Protein AF-0000000084990446 (afdb_homodimer)

Structure (mmCIF, N/CA/C/O backbone):
data_AF-0000000084990446-model_v1
#
loop_
_entity.id
_entity.type
_entity.pdbx_description
1 polymer 'Phosphoribosylformylglycinamidine (FGAM) synthase'
#
loop_
_atom_site.group_PDB
_atom_site.id
_atom_site.type_symbol
_atom_site.label_atom_id
_atom_site.label_alt_id
_atom_site.label_comp_id
_atom_site.label_asym_id
_atom_site.label_entity_id
_atom_sit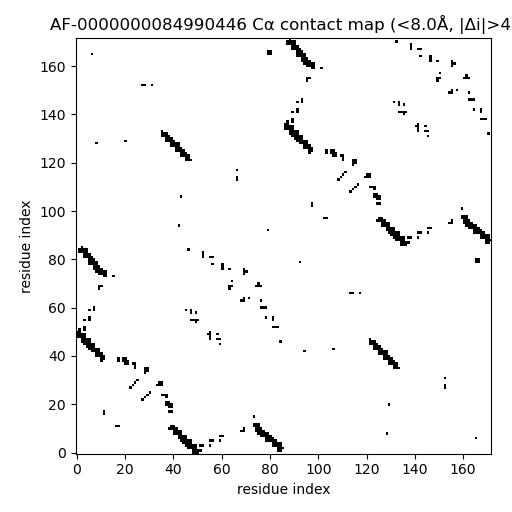e.label_seq_id
_atom_site.pdbx_PDB_ins_code
_atom_site.Cartn_x
_atom_site.Cartn_y
_atom_site.Cartn_z
_atom_site.occupancy
_atom_site.B_iso_or_equiv
_atom_site.auth_seq_id
_atom_site.auth_comp_id
_atom_site.auth_asym_id
_atom_site.auth_atom_id
_atom_site.pdbx_PDB_model_num
ATOM 1 N N . MET A 1 1 ? -12.445 -16.938 -16.516 1 88.5 1 MET A N 1
ATOM 2 C CA . MET A 1 1 ? -12.742 -16.609 -15.125 1 88.5 1 MET A CA 1
ATOM 3 C C . MET A 1 1 ? -12.609 -15.117 -14.875 1 88.5 1 MET A C 1
ATOM 5 O O . MET A 1 1 ? -11.805 -14.445 -15.523 1 88.5 1 MET A O 1
ATOM 9 N N . PRO A 1 2 ? -13.484 -14.68 -13.945 1 96.56 2 PRO A N 1
ATOM 10 C CA . PRO A 1 2 ? -13.391 -13.242 -13.656 1 96.56 2 PRO A CA 1
ATOM 11 C C . PRO A 1 2 ? -12.016 -12.844 -13.125 1 96.56 2 PRO A C 1
ATOM 13 O O . PRO A 1 2 ? -11.305 -13.672 -12.555 1 96.56 2 PRO A O 1
ATOM 16 N N . LYS A 1 3 ? -11.641 -11.617 -13.445 1 98.5 3 LYS A N 1
ATOM 17 C CA . LYS A 1 3 ? -10.391 -11.078 -12.922 1 98.5 3 LYS A CA 1
ATOM 18 C C . LYS A 1 3 ? -10.648 -10.047 -11.828 1 98.5 3 LYS A C 1
ATOM 20 O O . LYS A 1 3 ? -11.625 -9.297 -11.883 1 98.5 3 LYS A O 1
ATOM 25 N N . PHE A 1 4 ? -9.719 -10.078 -10.859 1 98.75 4 PHE A N 1
ATOM 26 C CA . PHE A 1 4 ? -9.812 -9.148 -9.734 1 98.75 4 PHE A CA 1
ATOM 27 C C . PHE A 1 4 ? -8.477 -8.461 -9.492 1 98.75 4 PHE A C 1
ATOM 29 O O . PHE A 1 4 ? -7.418 -9.078 -9.625 1 98.75 4 PHE A O 1
ATOM 36 N N . ALA A 1 5 ? -8.562 -7.168 -9.219 1 98.81 5 ALA A N 1
ATOM 37 C CA . ALA A 1 5 ? -7.41 -6.469 -8.664 1 98.81 5 ALA A CA 1
ATOM 38 C C . ALA A 1 5 ? -7.375 -6.59 -7.145 1 98.81 5 ALA A C 1
ATOM 40 O O . ALA A 1 5 ? -8.367 -6.305 -6.469 1 98.81 5 ALA A O 1
ATOM 41 N N . VAL A 1 6 ? -6.285 -7.039 -6.66 1 98.88 6 VAL A N 1
ATOM 42 C CA . VAL A 1 6 ? -6.082 -7.184 -5.223 1 98.88 6 VAL A CA 1
ATOM 43 C C . VAL A 1 6 ? -4.898 -6.332 -4.777 1 98.88 6 VAL A C 1
ATOM 45 O O . VAL A 1 6 ? -3.775 -6.523 -5.25 1 98.88 6 VAL A O 1
ATOM 48 N N . TYR A 1 7 ? -5.141 -5.395 -3.895 1 98.88 7 TYR A N 1
ATOM 49 C CA . TYR A 1 7 ? -4.086 -4.586 -3.299 1 98.88 7 TYR A CA 1
ATOM 50 C C . TYR A 1 7 ? -3.611 -5.188 -1.982 1 98.88 7 TYR A C 1
ATOM 52 O O . TYR A 1 7 ? -4.406 -5.367 -1.055 1 98.88 7 TYR A O 1
ATOM 60 N N . ILE A 1 8 ? -2.326 -5.457 -1.956 1 98.88 8 ILE A N 1
ATOM 61 C CA . ILE A 1 8 ? -1.777 -5.996 -0.715 1 98.88 8 ILE A CA 1
ATOM 62 C C . ILE A 1 8 ? -0.71 -5.051 -0.17 1 98.88 8 ILE A C 1
ATOM 64 O O . ILE A 1 8 ? 0.013 -4.41 -0.938 1 98.88 8 ILE A O 1
ATOM 68 N N . ASN A 1 9 ? -0.665 -4.852 1.084 1 98.81 9 ASN A N 1
ATOM 69 C CA . ASN A 1 9 ? 0.376 -4.148 1.825 1 98.81 9 ASN A CA 1
ATOM 70 C C . ASN A 1 9 ? 1.33 -5.121 2.514 1 98.81 9 ASN A C 1
ATOM 72 O O . ASN A 1 9 ? 0.894 -6.008 3.25 1 98.81 9 ASN A O 1
ATOM 76 N N . ILE A 1 10 ? 2.527 -5.008 2.131 1 98.69 10 ILE A N 1
ATOM 77 C CA . ILE A 1 10 ? 3.59 -5.75 2.801 1 98.69 10 ILE A CA 1
ATOM 78 C C . ILE A 1 10 ? 4.398 -4.809 3.688 1 98.69 10 ILE A C 1
ATOM 80 O O . ILE A 1 10 ? 5.223 -4.035 3.191 1 98.69 10 ILE A O 1
ATOM 84 N N . GLY A 1 11 ? 4.133 -4.871 4.969 1 98.31 11 GLY A N 1
ATOM 85 C CA . GLY A 1 11 ? 4.793 -4.023 5.949 1 98.31 11 GLY A CA 1
ATOM 86 C C . GLY A 1 11 ? 5.254 -4.785 7.18 1 98.31 11 GLY A C 1
ATOM 87 O O . GLY A 1 11 ? 4.91 -5.957 7.352 1 98.31 11 GLY A O 1
ATOM 88 N N . TYR A 1 12 ? 6.02 -4.125 8.016 1 98.44 12 TYR A N 1
ATOM 89 C CA . TYR A 1 12 ? 6.453 -4.75 9.258 1 98.44 12 TYR A CA 1
ATOM 90 C C . TYR A 1 12 ? 5.266 -5.031 10.172 1 98.44 12 TYR A C 1
ATOM 92 O O . TYR A 1 12 ? 4.312 -4.25 10.219 1 98.44 12 TYR A O 1
ATOM 100 N N . LYS A 1 13 ? 5.434 -6.102 10.867 1 98 13 LYS A N 1
ATOM 101 C CA . LYS A 1 13 ? 4.434 -6.43 11.875 1 98 13 LYS A CA 1
ATOM 102 C C . LYS A 1 13 ? 4.312 -5.316 12.914 1 98 13 LYS A C 1
ATOM 104 O O . LYS A 1 13 ? 5.266 -4.574 13.148 1 98 13 LYS A O 1
ATOM 109 N N . GLU A 1 14 ? 3.127 -5.254 13.531 1 95.81 14 GLU A N 1
ATOM 110 C CA . GLU A 1 14 ? 2.789 -4.148 14.43 1 95.81 14 GLU A CA 1
ATOM 111 C C . GLU A 1 14 ? 3.801 -4.023 15.562 1 95.81 14 GLU A C 1
ATOM 113 O O . GLU A 1 14 ? 4.051 -2.924 16.062 1 95.81 14 GLU A O 1
ATOM 118 N N . HIS A 1 15 ? 4.367 -5.129 15.922 1 96.94 15 HIS A N 1
ATOM 119 C CA . HIS A 1 15 ? 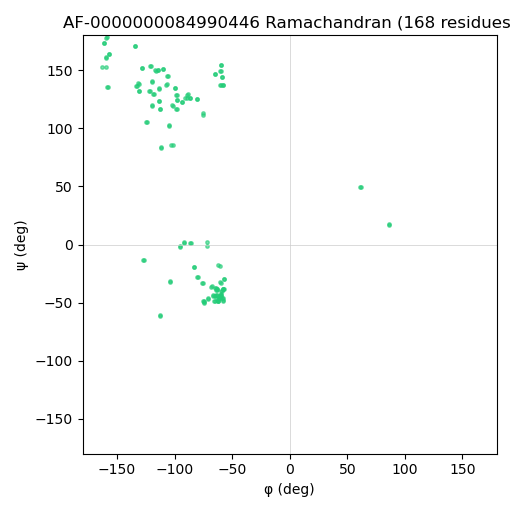5.266 -5.109 17.062 1 96.94 15 HIS A CA 1
ATOM 120 C C . HIS A 1 15 ? 6.719 -4.961 16.625 1 96.94 15 HIS A C 1
ATOM 122 O O . HIS A 1 15 ? 7.625 -4.953 17.469 1 96.94 15 HIS A O 1
ATOM 128 N N . ILE A 1 16 ? 6.984 -4.898 15.414 1 98.19 16 ILE A N 1
ATOM 129 C CA . ILE A 1 16 ? 8.312 -4.691 14.852 1 98.19 16 ILE A CA 1
ATOM 130 C C . ILE A 1 16 ? 8.484 -3.227 14.453 1 98.19 16 ILE A C 1
ATOM 132 O O . ILE A 1 16 ? 7.586 -2.623 13.875 1 98.19 16 ILE A O 1
ATOM 136 N N . ARG A 1 17 ? 9.641 -2.682 14.828 1 97.94 17 ARG A N 1
ATOM 137 C CA . ARG A 1 17 ? 9.945 -1.289 14.516 1 97.94 17 ARG A CA 1
ATOM 138 C C . ARG A 1 17 ? 9.945 -1.058 13.008 1 97.94 17 ARG A C 1
ATOM 140 O O . ARG A 1 17 ? 10.453 -1.881 12.242 1 97.94 17 ARG A O 1
ATOM 147 N N . ASP A 1 18 ? 9.352 0.059 12.516 1 98.38 18 ASP A N 1
ATOM 148 C CA . ASP A 1 18 ? 9.289 0.495 11.125 1 98.38 18 ASP A CA 1
ATOM 149 C C . ASP A 1 18 ? 10.117 1.761 10.906 1 98.38 18 ASP A C 1
ATOM 151 O O . ASP A 1 18 ? 9.57 2.865 10.867 1 98.38 18 ASP A O 1
ATOM 155 N N . PRO A 1 19 ? 11.406 1.544 10.711 1 98.38 19 PRO A N 1
ATOM 156 C CA . PRO A 1 19 ? 12.297 2.699 10.594 1 98.38 19 PRO A CA 1
ATOM 157 C C . PRO A 1 19 ? 11.891 3.641 9.461 1 98.38 19 PRO A C 1
ATOM 159 O O . PRO A 1 19 ? 11.945 4.863 9.625 1 98.38 19 PRO A O 1
ATOM 162 N N . GLU A 1 20 ? 11.453 3.121 8.367 1 98.06 20 GLU A N 1
ATOM 163 C CA . GLU A 1 20 ? 11.047 3.961 7.25 1 98.06 20 GLU A CA 1
ATOM 164 C C . GLU A 1 20 ? 9.828 4.805 7.605 1 98.06 20 GLU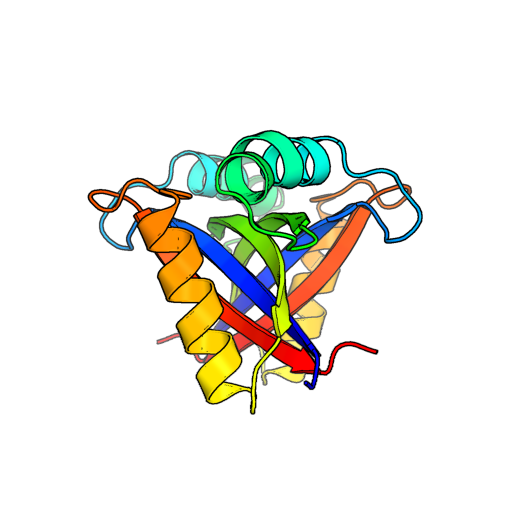 A C 1
ATOM 166 O O . GLU A 1 20 ? 9.812 6.016 7.375 1 98.06 20 GLU A O 1
ATO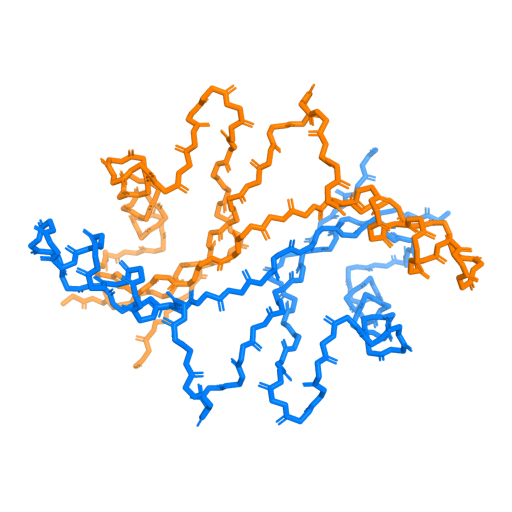M 171 N N . GLY A 1 21 ? 8.805 4.176 8.172 1 98.56 21 GLY A N 1
ATOM 172 C CA . GLY A 1 21 ? 7.625 4.902 8.617 1 98.56 21 GLY A CA 1
ATOM 173 C C . GLY A 1 21 ? 7.941 5.988 9.625 1 98.56 21 GLY A C 1
ATOM 174 O O . GLY A 1 21 ? 7.402 7.098 9.539 1 98.56 21 GLY A O 1
ATOM 175 N N . GLU A 1 22 ? 8.875 5.664 10.5 1 98.38 22 GLU A N 1
ATOM 176 C CA . GLU A 1 22 ? 9.289 6.625 11.516 1 98.38 22 GLU A CA 1
ATOM 177 C C . GLU A 1 22 ? 10 7.82 10.883 1 98.38 22 GLU A C 1
ATOM 179 O O . GLU A 1 22 ? 9.797 8.961 11.305 1 98.38 22 GLU A O 1
ATOM 184 N N . THR A 1 23 ? 10.828 7.531 9.992 1 98.69 23 THR A N 1
ATOM 185 C CA . THR A 1 23 ? 11.547 8.602 9.305 1 98.69 23 THR A CA 1
ATOM 186 C C . THR A 1 23 ? 10.57 9.516 8.562 1 98.69 23 THR A C 1
ATOM 188 O O . THR A 1 23 ? 10.68 10.742 8.648 1 98.69 23 THR A O 1
ATOM 191 N N . ILE A 1 24 ? 9.594 8.914 7.84 1 98.56 24 ILE A N 1
ATOM 192 C CA . ILE A 1 24 ? 8.594 9.703 7.129 1 98.56 24 ILE A CA 1
ATOM 193 C C . ILE A 1 24 ? 7.801 10.555 8.125 1 98.56 24 ILE A C 1
ATOM 195 O O . ILE A 1 24 ? 7.574 11.742 7.887 1 98.56 24 ILE A O 1
ATOM 199 N N . GLN A 1 25 ? 7.414 9.977 9.211 1 98.62 25 GLN A N 1
ATOM 200 C CA . GLN A 1 25 ? 6.68 10.695 10.25 1 98.62 25 GLN A CA 1
ATOM 201 C C . GLN A 1 25 ? 7.477 11.898 10.758 1 98.62 25 GLN A C 1
ATOM 203 O O . GLN A 1 25 ? 6.941 13.008 10.852 1 98.62 25 GLN A O 1
ATOM 208 N N . ARG A 1 26 ? 8.695 11.672 11.016 1 98.44 26 ARG A N 1
ATOM 209 C CA . ARG A 1 26 ? 9.539 12.703 11.609 1 98.44 26 ARG A CA 1
ATOM 210 C C . ARG A 1 26 ? 9.914 13.758 10.57 1 98.44 26 ARG A C 1
ATOM 212 O O . ARG A 1 26 ? 9.773 14.961 10.828 1 98.44 26 ARG A O 1
ATOM 219 N N . GLU A 1 27 ? 10.359 13.344 9.438 1 98.19 27 GLU A N 1
ATOM 220 C CA . GLU A 1 27 ? 10.984 14.242 8.469 1 98.19 27 GLU A CA 1
ATOM 221 C C . GLU A 1 27 ? 9.938 14.953 7.617 1 98.19 27 GLU A C 1
ATOM 223 O O . GLU A 1 27 ? 10.219 15.992 7.023 1 98.19 27 GLU A O 1
ATOM 228 N N . VAL A 1 28 ? 8.773 14.375 7.602 1 97.94 28 VAL A N 1
ATOM 229 C CA . VAL A 1 28 ? 7.762 14.961 6.727 1 97.94 28 VAL A CA 1
ATOM 230 C C . VAL A 1 28 ? 6.641 15.57 7.566 1 97.94 28 VAL A C 1
ATOM 232 O O . VAL A 1 28 ? 6.441 16.781 7.555 1 97.94 28 VAL A O 1
ATOM 235 N N . PHE A 1 29 ? 5.984 14.805 8.328 1 98.44 29 PHE A N 1
ATOM 236 C CA . PHE A 1 29 ? 4.789 15.258 9.031 1 98.44 29 PHE A CA 1
ATOM 237 C C . PHE A 1 29 ? 5.156 16.156 10.203 1 98.44 29 PHE A C 1
ATOM 239 O O . PHE A 1 29 ? 4.668 17.281 10.312 1 98.44 29 PHE A O 1
ATOM 246 N N . GLU A 1 30 ? 6.074 15.688 11.016 1 98.06 30 GLU A N 1
ATOM 247 C CA . GLU A 1 30 ? 6.426 16.469 12.195 1 98.06 30 GLU A CA 1
ATOM 248 C C . GLU A 1 30 ? 7.129 17.766 11.82 1 98.06 30 GLU A C 1
ATOM 250 O O . GLU A 1 30 ? 6.961 18.781 12.484 1 98.06 30 GLU A O 1
ATOM 255 N N . ARG A 1 31 ? 7.883 17.688 10.844 1 97.69 31 ARG A N 1
ATOM 256 C CA . ARG A 1 31 ? 8.523 18.891 10.352 1 97.69 31 ARG A CA 1
ATOM 257 C C . ARG A 1 31 ? 7.48 19.922 9.906 1 97.69 31 ARG A C 1
ATOM 259 O O . ARG A 1 31 ? 7.703 21.125 10.023 1 97.69 31 ARG A O 1
ATOM 266 N N . ALA A 1 32 ? 6.375 19.453 9.422 1 97.56 32 ALA A N 1
ATOM 267 C CA . ALA A 1 32 ? 5.289 20.328 8.984 1 97.56 32 ALA A CA 1
ATOM 268 C C . ALA A 1 32 ? 4.375 20.688 10.148 1 97.56 32 ALA A C 1
ATOM 270 O O . ALA A 1 32 ? 3.312 21.281 9.953 1 97.56 32 ALA A O 1
ATOM 271 N N . GLY A 1 33 ? 4.699 20.203 11.352 1 97.62 33 GLY A N 1
ATOM 272 C CA . GLY A 1 33 ? 3.934 20.531 12.547 1 97.62 33 GLY A CA 1
ATOM 273 C C . GLY A 1 33 ? 2.744 19.609 12.758 1 97.62 33 GLY A C 1
ATOM 274 O O . GLY A 1 33 ? 1.782 19.984 13.438 1 97.62 33 GLY A O 1
ATOM 275 N N . LEU A 1 34 ? 2.779 18.484 12.102 1 97.75 34 LEU A N 1
ATOM 276 C CA . LEU A 1 34 ? 1.662 17.547 12.195 1 97.75 34 LEU A CA 1
ATOM 277 C C . LEU A 1 34 ? 2.041 16.328 13.023 1 97.75 34 LEU A C 1
ATOM 279 O O . LEU A 1 34 ? 3.164 15.836 12.93 1 97.75 34 LEU A O 1
ATOM 283 N N . ASN A 1 35 ? 1.078 15.977 13.844 1 96.5 35 ASN A N 1
ATOM 284 C CA . ASN A 1 35 ? 1.229 14.734 14.586 1 96.5 35 ASN A CA 1
ATOM 285 C C . ASN A 1 35 ? 0.406 13.602 13.969 1 96.5 35 ASN A C 1
ATOM 287 O O . ASN A 1 35 ? -0.727 13.359 14.383 1 96.5 35 ASN A O 1
ATOM 291 N N . VAL A 1 36 ? 0.936 12.953 13.047 1 98.25 36 VAL A N 1
ATOM 292 C CA . VAL A 1 36 ? 0.28 11.867 12.32 1 98.25 36 VAL A CA 1
ATOM 293 C C . VAL A 1 36 ? 1.133 10.609 12.391 1 98.25 36 VAL A C 1
ATOM 295 O O . VAL A 1 36 ? 2.18 10.516 11.742 1 98.25 36 VAL A O 1
ATOM 298 N N . PRO A 1 37 ? 0.727 9.688 13.18 1 98.25 37 PRO A N 1
ATOM 299 C CA . PRO A 1 37 ? 1.448 8.406 13.141 1 98.25 37 PRO A CA 1
ATOM 300 C C . PRO A 1 37 ? 1.442 7.77 11.758 1 98.25 37 PRO A C 1
ATOM 302 O O . PRO A 1 37 ? 0.413 7.77 11.078 1 98.25 37 PRO A O 1
ATOM 305 N N . VAL A 1 38 ? 2.607 7.254 11.375 1 98.69 38 VAL A N 1
ATOM 306 C CA . VAL A 1 38 ? 2.783 6.715 10.031 1 98.69 38 VAL A CA 1
ATOM 307 C C . VAL A 1 38 ? 3.424 5.332 10.109 1 98.69 38 VAL A C 1
ATOM 309 O O . VAL A 1 38 ? 4.367 5.117 10.875 1 98.69 38 VAL A O 1
ATOM 312 N N . ARG A 1 39 ? 2.855 4.445 9.398 1 98.62 39 ARG A N 1
AT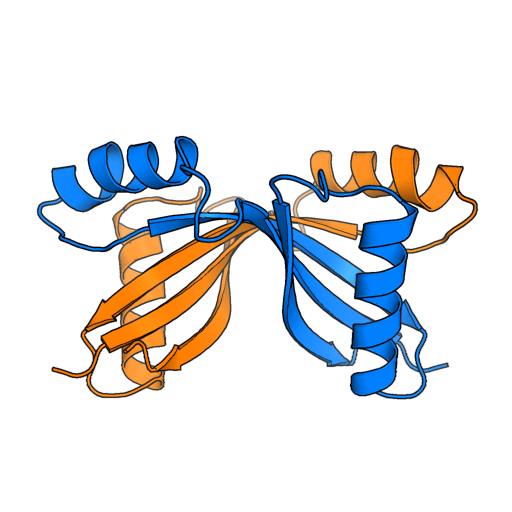OM 313 C CA . ARG A 1 39 ? 3.523 3.189 9.062 1 98.62 39 ARG A CA 1
ATOM 314 C C . ARG A 1 39 ? 3.736 3.064 7.562 1 98.62 39 ARG A C 1
ATOM 316 O O . ARG A 1 39 ? 2.951 3.59 6.77 1 98.62 39 ARG A O 1
ATOM 323 N N . SER A 1 40 ? 4.742 2.404 7.215 1 98.75 40 SER A N 1
ATOM 324 C CA . SER A 1 40 ? 5.055 2.254 5.797 1 98.75 40 SER A CA 1
ATOM 325 C C . SER A 1 40 ? 5.086 0.784 5.391 1 98.75 40 SER A C 1
ATOM 327 O O . SER A 1 40 ? 5.258 -0.095 6.238 1 98.75 40 SER A O 1
ATOM 329 N N . GLY A 1 41 ? 4.82 0.532 4.133 1 98.56 41 GLY A N 1
ATOM 330 C CA . GLY A 1 41 ? 4.941 -0.775 3.504 1 98.56 41 GLY A CA 1
ATOM 331 C C . GLY A 1 41 ? 5.016 -0.707 1.991 1 98.56 41 GLY A C 1
ATOM 332 O O . GLY A 1 41 ? 4.984 0.381 1.411 1 98.56 41 GLY A O 1
ATOM 333 N N . LYS A 1 42 ? 5.258 -1.825 1.477 1 98.56 42 LYS A N 1
ATOM 334 C CA . LYS A 1 42 ? 5.172 -1.968 0.026 1 98.56 42 LYS A CA 1
ATOM 335 C C . LYS A 1 42 ? 3.762 -2.357 -0.405 1 98.56 42 LYS A C 1
ATOM 337 O O . LYS A 1 42 ? 3.174 -3.291 0.146 1 98.56 42 LYS A O 1
ATOM 342 N N . CYS A 1 43 ? 3.232 -1.59 -1.3 1 98.81 43 CYS A N 1
ATOM 343 C CA . CYS A 1 43 ? 1.925 -1.911 -1.857 1 98.81 43 CYS A CA 1
ATOM 344 C C . CYS A 1 43 ? 2.062 -2.609 -3.205 1 98.81 43 CYS A C 1
ATOM 346 O O . CYS A 1 43 ? 2.795 -2.141 -4.078 1 98.81 43 CYS A O 1
ATOM 348 N N . LEU A 1 44 ? 1.437 -3.697 -3.363 1 98.88 44 LEU A N 1
ATOM 349 C CA . LEU A 1 44 ? 1.358 -4.355 -4.664 1 98.88 44 LEU A CA 1
ATOM 350 C C . LEU A 1 44 ? -0.093 -4.531 -5.098 1 98.88 44 LEU A C 1
ATOM 352 O O . LEU A 1 44 ? -0.94 -4.934 -4.293 1 98.88 44 LEU A O 1
ATOM 356 N N . ARG A 1 45 ? -0.317 -4.18 -6.262 1 98.88 45 ARG A N 1
ATOM 357 C CA . ARG A 1 45 ? -1.569 -4.578 -6.895 1 98.88 45 ARG A CA 1
ATOM 358 C C . ARG A 1 45 ? -1.372 -5.809 -7.773 1 98.88 45 ARG A C 1
ATOM 360 O O . ARG A 1 45 ? -0.547 -5.797 -8.688 1 98.88 45 ARG A O 1
ATOM 367 N N . LEU A 1 46 ? -2.111 -6.844 -7.535 1 98.81 46 LEU A N 1
ATOM 368 C CA . LEU A 1 46 ? -2.082 -8.086 -8.305 1 98.81 46 LEU A CA 1
ATOM 369 C C . LEU A 1 46 ? -3.393 -8.297 -9.055 1 98.81 46 LEU A C 1
ATOM 371 O O . LEU A 1 46 ? -4.473 -8.125 -8.484 1 98.81 46 LEU A O 1
ATOM 375 N N . ILE A 1 47 ? -3.271 -8.656 -10.289 1 98.75 47 ILE A N 1
ATOM 376 C CA . ILE A 1 47 ? -4.457 -9.07 -11.031 1 98.75 47 ILE A CA 1
ATOM 377 C C . ILE A 1 47 ? -4.555 -10.594 -11.047 1 98.75 47 ILE A C 1
ATOM 379 O O . ILE A 1 47 ? -3.705 -11.273 -11.633 1 98.75 47 ILE A O 1
ATOM 383 N N . VAL A 1 48 ? -5.652 -11.117 -10.422 1 98.5 48 VAL A N 1
ATOM 384 C CA . VAL A 1 48 ? -5.773 -12.562 -10.305 1 98.5 48 VAL A CA 1
ATOM 385 C C . VAL A 1 48 ? -7.137 -13.008 -10.828 1 98.5 48 VAL A C 1
ATOM 387 O O . VAL A 1 48 ? -8.094 -12.234 -10.836 1 98.5 48 VAL A O 1
ATOM 390 N N . GLU A 1 49 ? -7.156 -14.211 -11.305 1 98.06 49 GLU A N 1
ATOM 391 C CA . GLU A 1 49 ? -8.414 -14.852 -11.68 1 98.06 49 GLU A CA 1
ATOM 392 C C . GLU A 1 49 ? -9.023 -15.594 -10.492 1 98.06 49 GLU A C 1
ATOM 394 O O . GLU A 1 49 ? -8.344 -16.375 -9.82 1 98.06 49 GLU A O 1
ATOM 399 N N . ALA A 1 50 ? -10.266 -15.289 -10.281 1 98.12 50 ALA A N 1
ATOM 400 C CA . ALA A 1 50 ? -10.945 -15.906 -9.141 1 98.12 50 ALA A CA 1
ATOM 401 C C . ALA A 1 50 ? -12.453 -15.914 -9.336 1 98.12 50 ALA A C 1
ATOM 403 O O . ALA A 1 50 ? -12.977 -15.227 -10.219 1 98.12 50 ALA A O 1
ATOM 404 N N . GLN A 1 51 ? -13.078 -16.703 -8.555 1 97.75 51 GLN A N 1
ATOM 405 C CA . GLN A 1 51 ? -14.523 -16.844 -8.672 1 97.75 51 GLN A CA 1
ATOM 406 C C . GLN A 1 51 ? -15.234 -15.641 -8.062 1 97.75 51 GLN A C 1
ATOM 408 O O . GLN A 1 51 ? -16.344 -15.289 -8.477 1 97.75 51 GLN A O 1
ATOM 413 N N . ASP A 1 52 ? -14.672 -15.086 -7.035 1 98 52 ASP A N 1
ATOM 414 C CA . ASP A 1 52 ? -15.234 -13.938 -6.32 1 98 52 ASP A CA 1
ATOM 415 C C . ASP A 1 52 ? -14.156 -13.203 -5.531 1 98 52 ASP A C 1
ATOM 417 O O . ASP A 1 52 ? -12.984 -13.562 -5.582 1 98 52 ASP A O 1
ATOM 421 N N . GLU A 1 53 ? -14.539 -12.164 -4.902 1 98.19 53 GLU A N 1
ATOM 422 C CA . GLU A 1 53 ? -13.586 -11.312 -4.195 1 98.19 53 GLU A CA 1
ATOM 423 C C . GLU A 1 53 ? -12.914 -12.07 -3.053 1 98.19 53 GLU A C 1
ATOM 425 O O . GLU A 1 53 ? -11.727 -11.867 -2.777 1 98.19 53 GLU A O 1
ATOM 430 N N . ARG A 1 54 ? -13.719 -12.922 -2.375 1 98.12 54 ARG A N 1
ATOM 431 C CA . ARG A 1 54 ? -13.164 -13.695 -1.273 1 98.12 54 ARG A CA 1
ATOM 432 C C . ARG A 1 54 ? -12.062 -14.633 -1.766 1 98.12 54 ARG A C 1
ATOM 434 O O . ARG A 1 54 ? -10.977 -14.688 -1.184 1 98.12 54 ARG A O 1
ATOM 441 N N . SER A 1 55 ? -12.352 -15.344 -2.805 1 98.31 55 SER A N 1
ATOM 442 C CA . SER A 1 55 ? -11.359 -16.25 -3.371 1 98.31 55 SER A CA 1
ATOM 443 C C . SER A 1 55 ? -10.156 -15.484 -3.91 1 98.31 55 SER A C 1
ATOM 445 O O . SER A 1 55 ? -9.023 -15.961 -3.832 1 98.31 55 SER A O 1
ATOM 447 N N . ALA A 1 56 ? -10.391 -14.281 -4.52 1 98.62 56 ALA A N 1
ATOM 448 C CA . ALA A 1 56 ? -9.297 -13.453 -5.008 1 98.62 56 ALA A CA 1
ATOM 449 C C . ALA A 1 56 ? -8.359 -13.062 -3.869 1 98.62 56 ALA A C 1
ATOM 451 O O . ALA A 1 56 ? -7.137 -13.086 -4.027 1 98.62 56 ALA A O 1
ATOM 452 N N . THR A 1 57 ? -8.961 -12.695 -2.723 1 98.62 57 THR A N 1
ATOM 453 C CA . THR A 1 57 ? -8.203 -12.367 -1.521 1 98.62 57 THR A CA 1
ATOM 454 C C . THR A 1 57 ? -7.328 -13.539 -1.09 1 98.62 57 THR A C 1
ATOM 456 O O . THR A 1 57 ? -6.129 -13.375 -0.86 1 98.62 57 THR A O 1
ATOM 459 N N . ASP A 1 58 ? -7.914 -14.695 -1.044 1 98.44 58 ASP A N 1
ATOM 460 C CA . ASP A 1 58 ? -7.191 -15.891 -0.602 1 98.44 58 ASP A CA 1
ATOM 461 C C . ASP A 1 58 ? -6.043 -16.219 -1.553 1 98.44 58 ASP A C 1
ATOM 463 O O . ASP A 1 58 ? -4.945 -16.562 -1.112 1 98.44 58 ASP A O 1
ATOM 467 N N . ILE A 1 59 ? -6.32 -16.125 -2.803 1 98 59 ILE A N 1
ATOM 468 C CA . ILE A 1 59 ? -5.316 -16.438 -3.818 1 98 59 ILE A CA 1
ATOM 469 C C . ILE A 1 59 ? -4.145 -15.469 -3.693 1 98 59 ILE A C 1
ATOM 471 O O . ILE A 1 59 ? -2.982 -15.891 -3.682 1 98 59 ILE A O 1
ATOM 475 N N . ALA A 1 60 ? -4.41 -14.156 -3.594 1 98.44 60 ALA A N 1
ATOM 476 C CA . ALA A 1 60 ? -3.359 -13.141 -3.51 1 98.44 60 ALA A CA 1
ATOM 477 C C . ALA A 1 60 ? -2.482 -13.367 -2.281 1 98.44 60 ALA A C 1
ATOM 479 O O . ALA A 1 60 ? -1.254 -13.297 -2.365 1 98.44 60 ALA A O 1
ATOM 480 N N . VAL A 1 61 ? -3.09 -13.641 -1.146 1 97.88 61 VAL A N 1
ATOM 481 C CA . VAL A 1 61 ? -2.357 -13.859 0.096 1 97.88 61 VAL A CA 1
ATOM 482 C C . VAL A 1 61 ? -1.503 -15.117 -0.021 1 97.88 61 VAL A C 1
ATOM 484 O O . VAL A 1 61 ? -0.335 -15.125 0.375 1 97.88 61 VAL A O 1
ATOM 487 N N . ASP A 1 62 ? -2.088 -16.156 -0.569 1 97.62 62 ASP A N 1
ATOM 488 C CA . ASP A 1 62 ? -1.366 -17.422 -0.749 1 97.62 62 ASP A CA 1
ATOM 489 C C . ASP A 1 62 ? -0.155 -17.219 -1.659 1 97.62 62 ASP A C 1
ATOM 491 O O . ASP A 1 62 ? 0.934 -17.719 -1.364 1 97.62 62 ASP A O 1
ATOM 495 N N . LEU A 1 63 ? -0.409 -16.516 -2.742 1 97.94 63 LEU A N 1
ATOM 496 C CA . LEU A 1 63 ? 0.691 -16.25 -3.662 1 97.94 63 LEU A CA 1
ATOM 497 C C . LEU A 1 63 ? 1.796 -15.453 -2.975 1 97.94 63 LEU A C 1
ATOM 499 O O . LEU A 1 63 ? 2.979 -15.773 -3.117 1 97.94 63 LEU A O 1
ATOM 503 N N . ALA A 1 64 ? 1.455 -14.43 -2.256 1 97.88 64 ALA A N 1
ATOM 504 C CA . ALA A 1 64 ? 2.43 -13.578 -1.582 1 97.88 64 ALA A CA 1
ATOM 505 C C . ALA A 1 64 ? 3.281 -14.383 -0.603 1 97.88 64 ALA A C 1
ATOM 507 O O . ALA A 1 64 ? 4.492 -14.172 -0.504 1 97.88 64 ALA A O 1
ATOM 508 N N . ARG A 1 65 ? 2.633 -15.289 0.074 1 96.81 65 ARG A N 1
ATOM 509 C CA . ARG A 1 65 ? 3.338 -16.125 1.041 1 96.81 65 ARG A CA 1
ATOM 510 C C . ARG A 1 65 ? 4.242 -17.125 0.337 1 96.81 65 ARG A C 1
ATOM 512 O O . ARG A 1 65 ? 5.41 -17.281 0.698 1 96.81 65 ARG A O 1
ATOM 519 N N . ARG A 1 66 ? 3.703 -17.766 -0.649 1 96.69 66 ARG A N 1
ATOM 520 C CA . ARG A 1 66 ? 4.418 -18.812 -1.373 1 96.69 66 ARG A CA 1
ATOM 521 C C . ARG A 1 66 ? 5.641 -18.25 -2.086 1 96.69 66 ARG A C 1
ATOM 523 O O . ARG A 1 66 ? 6.684 -18.906 -2.154 1 96.69 66 ARG A O 1
ATOM 530 N N . LEU A 1 67 ? 5.461 -17.078 -2.617 1 97.31 67 LEU A N 1
ATOM 531 C CA . LEU A 1 67 ? 6.523 -16.484 -3.416 1 97.31 67 LEU A CA 1
ATOM 532 C C . LEU A 1 67 ? 7.422 -15.609 -2.551 1 97.31 67 LEU A C 1
ATOM 534 O O . LEU A 1 67 ? 8.297 -14.898 -3.066 1 97.31 67 LEU A O 1
ATOM 538 N N . ARG A 1 68 ? 7.195 -15.531 -1.316 1 95.81 68 ARG A N 1
ATOM 539 C CA . ARG A 1 68 ? 8.031 -14.883 -0.306 1 95.81 68 ARG A CA 1
ATOM 540 C C . ARG A 1 68 ? 8.18 -13.391 -0.594 1 95.81 68 ARG A C 1
ATOM 542 O O . ARG A 1 68 ? 9.289 -12.859 -0.596 1 95.81 68 ARG A O 1
ATOM 549 N N . LEU A 1 69 ? 7.078 -12.68 -0.838 1 97.06 69 LEU A N 1
ATOM 550 C CA . LEU A 1 69 ? 7.07 -11.242 -1.044 1 97.06 69 LEU A CA 1
ATOM 551 C C . LEU A 1 69 ? 7.34 -10.5 0.264 1 97.06 69 LEU A C 1
ATOM 553 O O . LEU A 1 69 ? 7.586 -9.297 0.262 1 97.06 69 LEU A O 1
ATOM 557 N N . GLY A 1 70 ? 7.52 -11.133 1.363 1 95.88 70 GLY A N 1
ATOM 558 C CA . GLY A 1 70 ? 7.855 -10.625 2.686 1 95.88 70 GLY A CA 1
ATOM 559 C C . GLY A 1 70 ? 8.453 -11.688 3.592 1 95.88 70 GLY A C 1
ATOM 560 O O . GLY A 1 70 ? 8.25 -12.883 3.373 1 95.88 70 GLY A O 1
ATOM 561 N N . ASN A 1 71 ? 9.25 -11.156 4.488 1 96.56 71 ASN A N 1
ATOM 562 C CA . ASN A 1 71 ? 9.758 -12.055 5.523 1 96.56 71 ASN A CA 1
ATOM 563 C C . ASN A 1 71 ? 8.688 -12.375 6.559 1 96.56 71 ASN A C 1
ATOM 565 O O . ASN A 1 71 ? 8.289 -11.508 7.34 1 96.56 71 ASN A O 1
ATOM 569 N N . PRO A 1 72 ? 8.266 -13.602 6.59 1 95.5 72 PRO A N 1
ATOM 570 C CA . PRO A 1 72 ? 7.137 -13.945 7.453 1 95.5 72 PRO A CA 1
ATOM 571 C C . PRO A 1 72 ? 7.422 -13.703 8.938 1 95.5 72 PRO A C 1
ATOM 573 O O . PRO A 1 72 ? 6.496 -13.633 9.742 1 95.5 72 PRO A O 1
ATOM 576 N N . ASN A 1 73 ? 8.672 -13.578 9.258 1 96.12 73 ASN A N 1
ATOM 577 C CA . ASN A 1 73 ? 9.016 -13.367 10.664 1 96.12 73 ASN A CA 1
ATOM 578 C C . ASN A 1 73 ? 8.828 -11.914 11.078 1 96.12 73 ASN A C 1
ATOM 580 O O . ASN A 1 73 ? 8.547 -11.625 12.242 1 96.12 73 ASN A O 1
ATOM 584 N N . VAL A 1 74 ? 8.969 -11.062 10.141 1 97.44 74 VAL A N 1
ATOM 585 C CA . VAL A 1 74 ? 8.953 -9.664 10.57 1 97.44 74 VAL A CA 1
ATOM 586 C C . VAL A 1 74 ? 7.918 -8.883 9.758 1 97.44 74 VAL A C 1
ATOM 588 O O . VAL A 1 74 ? 7.535 -7.773 10.133 1 97.44 74 VAL A O 1
ATOM 591 N N . HIS A 1 75 ? 7.434 -9.5 8.648 1 98.31 75 HIS A N 1
ATOM 592 C CA . HIS A 1 75 ? 6.484 -8.781 7.805 1 98.31 75 HIS A CA 1
ATOM 593 C C . HIS A 1 75 ? 5.09 -9.398 7.902 1 98.31 75 HIS A C 1
ATOM 595 O O . HIS A 1 75 ? 4.953 -10.594 8.18 1 98.31 75 HIS A O 1
ATOM 601 N N . SER A 1 76 ? 4.109 -8.562 7.715 1 97.5 76 SER A N 1
ATOM 602 C CA . SER A 1 76 ? 2.723 -8.977 7.539 1 97.5 76 SER A CA 1
ATOM 603 C C . SER A 1 76 ? 2.225 -8.648 6.133 1 97.5 76 SER A C 1
ATOM 605 O O . SER A 1 76 ? 2.742 -7.742 5.48 1 97.5 76 SER A O 1
ATOM 607 N N . ILE A 1 77 ? 1.318 -9.43 5.645 1 97.94 77 ILE A N 1
ATOM 608 C CA . ILE A 1 77 ? 0.63 -9.203 4.375 1 97.94 77 ILE A CA 1
ATOM 609 C C . ILE A 1 77 ? -0.844 -8.906 4.637 1 97.94 77 ILE A C 1
ATOM 611 O O . ILE A 1 77 ? -1.566 -9.734 5.188 1 97.94 77 ILE A O 1
ATOM 615 N N . GLU A 1 78 ? -1.212 -7.77 4.289 1 97.75 78 GLU A N 1
ATOM 616 C CA . GLU A 1 78 ? -2.594 -7.336 4.484 1 97.75 78 GLU A CA 1
ATOM 617 C C . GLU A 1 78 ? -3.264 -7.016 3.15 1 97.75 78 GLU A C 1
ATOM 619 O O . GLU A 1 78 ? -2.689 -6.312 2.314 1 97.75 78 GLU A O 1
ATOM 624 N N . VAL A 1 79 ? -4.465 -7.594 2.912 1 98.81 79 VAL A N 1
ATOM 625 C CA . VAL A 1 79 ? -5.254 -7.18 1.758 1 98.81 79 VAL A CA 1
ATOM 626 C C . VAL A 1 79 ? -6.008 -5.891 2.08 1 98.81 79 VAL A C 1
ATOM 628 O O . VAL A 1 79 ? -6.777 -5.836 3.041 1 98.81 79 VAL A O 1
ATOM 631 N N . LEU A 1 80 ? -5.82 -4.898 1.268 1 98.75 80 LEU A N 1
ATOM 632 C CA . LEU A 1 80 ? -6.379 -3.588 1.579 1 98.75 80 LEU A CA 1
ATOM 633 C C . LEU A 1 80 ? -7.617 -3.309 0.73 1 98.75 80 LEU A C 1
ATOM 635 O O . LEU A 1 80 ? -8.523 -2.596 1.164 1 98.75 80 LEU A O 1
ATOM 639 N N . LYS A 1 81 ? -7.664 -3.785 -0.388 1 98.69 81 LYS A N 1
ATOM 640 C CA . LYS A 1 81 ? -8.734 -3.521 -1.344 1 98.69 81 LYS A CA 1
ATOM 641 C C . LYS A 1 81 ? -8.812 -4.621 -2.4 1 98.69 81 LYS A C 1
ATOM 643 O O . LYS A 1 81 ? -7.785 -5.117 -2.861 1 98.69 81 LYS A O 1
ATOM 648 N N . VAL A 1 82 ? -9.945 -5.02 -2.664 1 98.75 82 VAL A N 1
ATOM 649 C CA . VAL A 1 82 ? -10.219 -5.965 -3.74 1 98.75 82 VAL A CA 1
ATOM 650 C C . VAL A 1 82 ? -11.398 -5.473 -4.574 1 98.75 82 VAL A C 1
ATOM 652 O O . VAL A 1 82 ? -12.383 -4.961 -4.031 1 98.75 82 VAL A O 1
ATOM 655 N N . GLY A 1 83 ? -11.25 -5.582 -5.879 1 97.94 83 GLY A N 1
ATOM 656 C CA . GLY A 1 83 ? -12.336 -5.223 -6.773 1 97.94 83 GLY A CA 1
ATOM 657 C C . GLY A 1 83 ? -12.211 -5.84 -8.148 1 97.94 83 GLY A C 1
ATOM 658 O O . GLY A 1 83 ? -11.133 -6.289 -8.539 1 97.94 83 GLY A O 1
ATOM 659 N N . PRO A 1 84 ? -13.305 -5.887 -8.875 1 97.5 84 PRO A N 1
ATOM 660 C CA . PRO A 1 84 ? -13.242 -6.449 -10.227 1 97.5 84 PRO A CA 1
ATOM 661 C C . PRO A 1 84 ? -12.266 -5.703 -11.125 1 97.5 84 PRO A C 1
ATOM 663 O O . PRO A 1 84 ? -12.07 -4.496 -10.969 1 97.5 84 PRO A O 1
ATOM 666 N N . TRP A 1 85 ? -11.656 -6.566 -11.961 1 95.06 85 TRP A N 1
ATOM 667 C CA . TRP A 1 85 ? -10.703 -6.027 -12.922 1 95.06 85 TRP A CA 1
ATOM 668 C C . TRP A 1 85 ? -11.219 -6.195 -14.352 1 95.06 85 TRP A C 1
ATOM 670 O O . TRP A 1 85 ? -11.609 -7.293 -14.75 1 95.06 85 TRP A O 1
ATOM 680 N N . LYS A 1 86 ? -11.344 -5.133 -15.156 1 82.94 86 LYS A N 1
ATOM 681 C CA . LYS A 1 86 ? -11.859 -5.164 -16.516 1 82.94 86 LYS A CA 1
ATOM 682 C C . LYS A 1 86 ? -10.727 -5.273 -17.531 1 82.94 86 LYS A C 1
ATOM 684 O O . LYS A 1 86 ? -9.625 -4.785 -17.297 1 82.94 86 LYS A O 1
ATOM 689 N N . MET B 1 1 ? -11.945 14.148 18.75 1 88.44 1 MET B N 1
ATOM 690 C CA . MET B 1 1 ? -12.438 13.734 17.438 1 88.44 1 MET B CA 1
ATOM 691 C C . MET B 1 1 ? -12.047 12.289 17.141 1 88.44 1 MET B C 1
ATOM 693 O O . MET B 1 1 ? -11 11.82 17.594 1 88.44 1 MET B O 1
ATOM 697 N N . PRO B 1 2 ? -12.984 11.656 16.406 1 96.5 2 PRO B N 1
ATOM 698 C CA . PRO B 1 2 ? -12.648 10.266 16.078 1 96.5 2 PRO B CA 1
ATOM 699 C C . PRO B 1 2 ? -11.359 10.141 15.273 1 96.5 2 PRO B C 1
ATOM 701 O O . PRO B 1 2 ? -10.977 11.086 14.578 1 96.5 2 PRO B O 1
ATOM 704 N N . LYS B 1 3 ? -10.695 9.031 15.477 1 98.5 3 LYS B N 1
ATOM 705 C CA . LYS B 1 3 ? -9.492 8.742 14.688 1 98.5 3 LYS B CA 1
ATOM 706 C C . LYS B 1 3 ? -9.758 7.66 13.648 1 98.5 3 LYS B C 1
ATOM 708 O O . LYS B 1 3 ? -10.523 6.727 13.906 1 98.5 3 LYS B O 1
ATOM 713 N N . PHE B 1 4 ? -9.078 7.859 12.516 1 98.75 4 PHE B N 1
ATOM 714 C CA . PHE B 1 4 ? -9.219 6.902 11.422 1 98.75 4 PHE B CA 1
ATOM 715 C C . PHE B 1 4 ? -7.852 6.496 10.883 1 98.75 4 PHE B C 1
ATOM 717 O O . PHE B 1 4 ? -6.938 7.324 10.797 1 98.75 4 PHE B O 1
ATOM 724 N N . ALA B 1 5 ? -7.73 5.207 10.602 1 98.81 5 ALA B N 1
ATOM 725 C CA . ALA B 1 5 ? -6.602 4.742 9.797 1 98.81 5 ALA B CA 1
ATOM 726 C C . ALA B 1 5 ? -6.918 4.836 8.305 1 98.81 5 ALA B C 1
ATOM 728 O O . ALA B 1 5 ? -7.953 4.34 7.852 1 98.81 5 ALA B O 1
ATOM 729 N N . VAL B 1 6 ? -6.059 5.488 7.617 1 98.88 6 VAL B N 1
ATOM 730 C CA . VAL B 1 6 ? -6.203 5.633 6.172 1 98.88 6 VAL B CA 1
ATOM 731 C C . VAL B 1 6 ? -4.992 5.027 5.469 1 98.88 6 VAL B C 1
ATOM 733 O O . VAL B 1 6 ? -3.857 5.457 5.691 1 98.88 6 VAL B O 1
ATOM 736 N N . TYR B 1 7 ? -5.227 4.039 4.637 1 98.88 7 TYR B N 1
ATOM 737 C CA . TYR B 1 7 ? -4.18 3.447 3.812 1 98.88 7 TYR B CA 1
ATOM 738 C C . TYR B 1 7 ? -4.129 4.105 2.439 1 98.88 7 TYR B C 1
ATOM 740 O O . TYR B 1 7 ? -5.121 4.098 1.705 1 98.88 7 TYR B O 1
ATOM 748 N N . ILE B 1 8 ? -2.957 4.633 2.15 1 98.88 8 ILE B N 1
ATOM 749 C CA . ILE B 1 8 ? -2.805 5.238 0.832 1 98.88 8 ILE B CA 1
ATOM 750 C C . ILE B 1 8 ? -1.704 4.52 0.057 1 98.88 8 ILE B C 1
ATOM 752 O O . ILE B 1 8 ? -0.722 4.059 0.644 1 98.88 8 ILE B O 1
ATOM 756 N N . ASN B 1 9 ? -1.875 4.312 -1.194 1 98.81 9 ASN B N 1
ATOM 757 C CA . ASN B 1 9 ? -0.889 3.822 -2.152 1 98.81 9 ASN B CA 1
ATOM 758 C C . ASN B 1 9 ? -0.326 4.953 -3.008 1 98.81 9 ASN B C 1
ATOM 760 O O . ASN B 1 9 ? -1.082 5.715 -3.611 1 98.81 9 ASN B O 1
ATOM 764 N N . ILE B 1 10 ? 0.921 5.098 -2.891 1 98.69 10 ILE B N 1
ATOM 765 C CA . ILE B 1 10 ? 1.638 6.027 -3.76 1 98.69 10 ILE B CA 1
ATOM 766 C C . ILE B 1 10 ? 2.418 5.246 -4.816 1 98.69 10 ILE B C 1
ATOM 768 O O . ILE B 1 10 ? 3.465 4.664 -4.52 1 98.69 10 ILE B O 1
ATOM 772 N N . GLY B 1 11 ? 1.88 5.227 -6.008 1 98.31 11 GLY B N 1
ATOM 773 C CA . GLY B 1 11 ? 2.479 4.512 -7.125 1 98.31 11 GLY B CA 1
A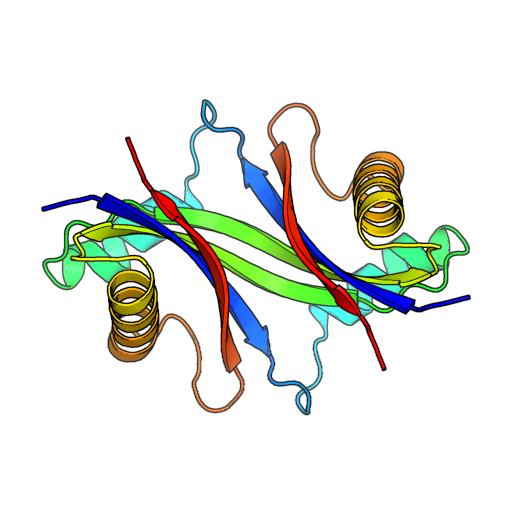TOM 774 C C . GLY B 1 11 ? 2.504 5.324 -8.406 1 98.31 11 GLY B C 1
ATOM 775 O O . GLY B 1 11 ? 1.904 6.402 -8.477 1 98.31 11 GLY B O 1
ATOM 776 N N . TYR B 1 12 ? 3.188 4.82 -9.398 1 98.44 12 TYR B N 1
ATOM 777 C CA . TYR B 1 12 ? 3.207 5.496 -10.695 1 98.44 12 TYR B CA 1
ATOM 778 C C . TYR B 1 12 ? 1.818 5.508 -11.328 1 98.44 12 TYR B C 1
ATOM 780 O O . TYR B 1 12 ? 1.058 4.547 -11.18 1 98.44 12 TYR B O 1
ATOM 788 N N . LYS B 1 13 ? 1.615 6.562 -12.016 1 98.06 13 LYS B N 1
ATOM 789 C CA . LYS B 1 13 ? 0.376 6.66 -12.781 1 98.06 13 LYS B CA 1
ATOM 790 C C . LYS B 1 13 ? 0.265 5.523 -13.797 1 98.06 13 LYS B C 1
ATOM 792 O O . LYS B 1 13 ? 1.278 4.988 -14.25 1 98.06 13 LYS B O 1
ATOM 797 N N . GLU B 1 14 ? -0.979 5.203 -14.148 1 95.88 14 GLU B N 1
ATOM 798 C CA . GLU B 1 14 ? -1.269 4.035 -14.977 1 95.88 14 GLU B CA 1
ATOM 799 C C . GLU B 1 14 ? -0.521 4.098 -16.297 1 95.88 14 GLU B C 1
ATOM 801 O O . GLU B 1 14 ? -0.165 3.064 -16.875 1 95.88 14 GLU B O 1
ATOM 806 N N . HIS B 1 15 ? -0.292 5.297 -16.734 1 97 15 HIS B N 1
ATOM 807 C CA . HIS B 1 15 ? 0.322 5.441 -18.062 1 97 15 HIS B CA 1
ATOM 808 C C . HIS B 1 15 ? 1.834 5.598 -17.953 1 97 15 HIS B C 1
ATOM 810 O O . HIS B 1 15 ? 2.523 5.75 -18.953 1 97 15 HIS B O 1
ATOM 816 N N . ILE B 1 16 ? 2.355 5.625 -16.812 1 98.19 16 IL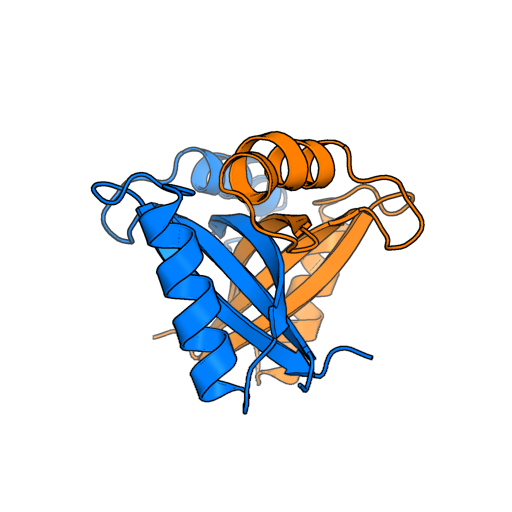E B N 1
ATOM 817 C CA . ILE B 1 16 ? 3.789 5.707 -16.562 1 98.19 16 ILE B CA 1
ATOM 818 C C . ILE B 1 16 ? 4.336 4.316 -16.25 1 98.19 16 ILE B C 1
ATOM 820 O O . ILE B 1 16 ? 3.723 3.559 -15.492 1 98.19 16 ILE B O 1
ATOM 824 N N . ARG B 1 17 ? 5.473 3.998 -16.875 1 97.94 17 ARG B N 1
ATOM 825 C CA . ARG B 1 17 ? 6.117 2.707 -16.656 1 97.94 17 ARG B CA 1
ATOM 826 C C . ARG B 1 17 ? 6.488 2.514 -15.195 1 97.94 17 ARG B C 1
ATOM 828 O O . ARG B 1 17 ? 6.973 3.439 -14.547 1 97.94 17 ARG B O 1
ATOM 835 N N . ASP B 1 18 ? 6.25 1.311 -14.617 1 98.38 18 ASP B N 1
ATOM 836 C CA . ASP B 1 18 ? 6.582 0.901 -13.258 1 98.38 18 ASP B CA 1
ATOM 837 C C . ASP B 1 18 ? 7.68 -0.162 -13.258 1 98.38 18 ASP B C 1
ATOM 839 O O . ASP B 1 18 ? 7.395 -1.354 -13.125 1 98.38 18 ASP B O 1
ATOM 843 N N . PRO B 1 19 ? 8.914 0.317 -13.336 1 98.38 19 PRO B N 1
ATOM 844 C CA . PRO B 1 19 ? 10.031 -0.627 -13.438 1 98.38 19 PRO B CA 1
ATOM 845 C C . PRO B 1 19 ? 10.086 -1.607 -12.266 1 98.38 19 PRO B C 1
ATOM 847 O O . PRO B 1 19 ? 10.352 -2.797 -12.461 1 98.38 19 PRO B O 1
ATOM 850 N N . GLU B 1 20 ? 9.789 -1.165 -11.094 1 98.06 20 GLU B N 1
ATOM 851 C CA . GLU B 1 20 ? 9.82 -2.045 -9.93 1 98.06 20 GLU B CA 1
ATOM 852 C C . GLU B 1 20 ? 8.75 -3.131 -10.031 1 98.06 20 GLU B C 1
ATOM 854 O O . GLU B 1 20 ? 9.039 -4.312 -9.828 1 98.06 20 GLU B O 1
ATOM 859 N N . GLY B 1 21 ? 7.52 -2.738 -10.336 1 98.56 21 GLY B N 1
ATOM 860 C CA . GLY B 1 21 ? 6.453 -3.705 -10.531 1 98.56 21 GLY B CA 1
ATOM 861 C C . GLY B 1 21 ? 6.766 -4.73 -11.609 1 98.56 21 GLY B C 1
ATOM 862 O O . GLY B 1 21 ? 6.5 -5.918 -11.438 1 98.56 21 GLY B O 1
ATOM 863 N N . GLU B 1 22 ? 7.406 -4.234 -12.656 1 98.38 22 GLU B N 1
ATOM 864 C CA . GLU B 1 22 ? 7.785 -5.117 -13.758 1 98.38 22 GLU B CA 1
ATOM 865 C C . GLU B 1 22 ? 8.844 -6.125 -13.32 1 98.38 22 GLU B C 1
ATOM 867 O O . GLU B 1 22 ? 8.797 -7.293 -13.703 1 98.38 22 GLU B O 1
ATOM 872 N N . THR B 1 23 ? 9.758 -5.648 -12.633 1 98.69 23 THR B N 1
ATOM 873 C CA . THR B 1 23 ? 10.812 -6.527 -12.133 1 98.69 23 THR B CA 1
ATOM 874 C C . THR B 1 23 ? 10.234 -7.609 -11.227 1 98.69 23 THR B C 1
ATOM 876 O O . THR B 1 23 ? 10.57 -8.789 -11.352 1 98.69 23 THR B O 1
ATOM 879 N N . ILE B 1 24 ? 9.32 -7.219 -10.289 1 98.5 24 ILE B N 1
ATOM 880 C CA . ILE B 1 24 ? 8.68 -8.172 -9.398 1 98.5 24 ILE B CA 1
ATOM 881 C C . ILE B 1 24 ? 7.887 -9.195 -10.219 1 98.5 24 ILE B C 1
ATOM 883 O O . ILE B 1 24 ? 7.961 -10.398 -9.961 1 98.5 24 ILE B O 1
ATOM 887 N N . GLN B 1 25 ? 7.18 -8.734 -11.188 1 98.62 25 GLN B N 1
ATOM 888 C CA . GLN B 1 25 ? 6.402 -9.617 -12.055 1 98.62 25 GLN B CA 1
ATOM 889 C C . GLN B 1 25 ? 7.301 -10.641 -12.75 1 98.62 25 GLN B C 1
ATOM 891 O O . GLN B 1 25 ? 6.996 -11.836 -12.75 1 98.62 25 GLN B O 1
ATOM 896 N N . ARG B 1 26 ? 8.359 -10.164 -13.258 1 98.38 26 ARG B N 1
ATOM 897 C CA . ARG B 1 26 ? 9.25 -11.016 -14.039 1 98.38 26 ARG B CA 1
ATOM 898 C C . ARG B 1 26 ? 10.047 -11.945 -13.133 1 98.38 26 ARG B C 1
ATOM 900 O O . ARG B 1 26 ? 10.102 -13.156 -13.367 1 98.38 26 ARG B O 1
ATOM 907 N N . GLU B 1 27 ? 10.633 -11.422 -12.102 1 98.12 27 GLU B N 1
ATOM 908 C CA . GLU B 1 27 ? 11.617 -12.148 -11.305 1 98.12 27 GLU B CA 1
ATOM 909 C C . GLU B 1 27 ? 10.945 -13.047 -10.273 1 98.12 27 GLU B C 1
ATOM 911 O O . GLU B 1 27 ? 11.547 -13.992 -9.773 1 98.12 27 GLU B O 1
ATOM 916 N N . VAL B 1 28 ? 9.711 -12.719 -10.008 1 97.88 28 VAL B N 1
ATOM 917 C CA . VAL B 1 28 ? 9.047 -13.484 -8.953 1 97.88 28 VAL B CA 1
ATOM 918 C C . VAL B 1 28 ? 7.926 -14.32 -9.555 1 97.88 28 VAL B C 1
ATOM 920 O O . VAL B 1 28 ? 7.988 -15.555 -9.539 1 97.88 28 VAL B O 1
ATOM 923 N N . PHE B 1 29 ? 6.977 -13.727 -10.125 1 98.38 29 PHE B N 1
ATOM 924 C CA . PHE B 1 29 ? 5.777 -14.43 -10.562 1 98.38 29 PHE B CA 1
ATOM 925 C C . PHE B 1 29 ? 6.059 -15.258 -11.812 1 98.38 29 PHE B C 1
ATOM 927 O O . PHE B 1 29 ? 5.797 -16.453 -11.836 1 98.38 29 PHE B O 1
ATOM 934 N N . GLU B 1 30 ? 6.676 -14.633 -12.789 1 98.06 30 GLU B N 1
ATOM 935 C CA . GLU B 1 30 ? 6.922 -15.352 -14.039 1 98.06 30 GLU B CA 1
ATOM 936 C C . GLU B 1 30 ? 7.938 -16.469 -13.844 1 98.06 30 GLU B C 1
ATOM 938 O O . GLU B 1 30 ? 7.844 -17.516 -14.484 1 98.06 30 GLU B O 1
ATOM 943 N N . ARG B 1 31 ? 8.844 -16.219 -13.055 1 97.62 31 ARG B N 1
ATOM 944 C CA . ARG B 1 31 ? 9.805 -17.266 -12.727 1 97.62 31 ARG B CA 1
ATOM 945 C C . ARG B 1 31 ? 9.109 -18.469 -12.102 1 97.62 31 ARG B C 1
ATOM 947 O O . ARG B 1 31 ? 9.547 -19.609 -12.289 1 97.62 31 ARG B O 1
ATOM 954 N N . ALA B 1 32 ? 8.062 -18.219 -11.375 1 97.5 32 ALA B N 1
ATOM 955 C CA . ALA B 1 32 ? 7.297 -19.281 -10.734 1 97.5 32 ALA B CA 1
ATOM 956 C C . ALA B 1 32 ? 6.25 -19.859 -11.688 1 97.5 32 ALA B C 1
ATOM 958 O O . ALA B 1 32 ? 5.398 -20.656 -11.281 1 97.5 32 ALA B O 1
ATOM 959 N N . GLY B 1 33 ? 6.223 -19.344 -12.93 1 97.56 33 GLY B N 1
ATOM 960 C CA . GLY B 1 33 ? 5.309 -19.859 -13.938 1 97.56 33 GLY B CA 1
ATOM 961 C C . GLY B 1 33 ? 3.939 -19.203 -13.883 1 97.56 33 GLY B C 1
ATOM 962 O O . GLY B 1 33 ? 2.951 -19.781 -14.344 1 97.56 33 GLY B O 1
ATOM 963 N N . LEU B 1 34 ? 3.877 -18.078 -13.219 1 97.69 34 LEU B N 1
ATOM 964 C CA . LEU B 1 34 ? 2.6 -17.391 -13.047 1 97.69 34 LEU B CA 1
ATOM 965 C C . LEU B 1 34 ? 2.537 -16.141 -13.922 1 97.69 34 LEU B C 1
ATOM 967 O O . LEU B 1 34 ? 3.529 -15.422 -14.062 1 97.69 34 LEU B O 1
ATOM 971 N N . ASN B 1 35 ? 1.363 -16 -14.492 1 96.44 35 ASN B N 1
ATOM 972 C CA . ASN B 1 35 ? 1.093 -14.773 -15.227 1 96.44 35 ASN B CA 1
ATOM 973 C C . ASN B 1 35 ? 0.206 -13.82 -14.43 1 96.44 35 ASN B C 1
ATOM 975 O O . ASN B 1 35 ? -1.015 -13.82 -14.594 1 96.44 35 ASN B O 1
ATOM 979 N N . VAL B 1 36 ? 0.767 -13.055 -13.617 1 98.25 36 VAL B N 1
ATOM 980 C CA . VAL B 1 36 ? 0.075 -12.117 -12.742 1 98.25 36 VAL B CA 1
ATOM 981 C C . VAL B 1 36 ? 0.619 -10.703 -12.969 1 98.25 36 VAL B C 1
ATOM 983 O O . VAL B 1 36 ? 1.741 -10.398 -12.562 1 98.25 36 VAL B O 1
ATOM 986 N N . PRO B 1 37 ? -0.124 -9.898 -13.625 1 98.25 37 PRO B N 1
ATOM 987 C CA . PRO B 1 37 ? 0.315 -8.5 -13.711 1 98.25 37 PRO B CA 1
ATOM 988 C C . PRO B 1 37 ? 0.477 -7.848 -12.344 1 98.25 37 PRO B C 1
ATOM 990 O O . PRO B 1 37 ? -0.359 -8.047 -11.461 1 98.25 37 PRO B O 1
ATOM 993 N N . VAL B 1 38 ? 1.565 -7.09 -12.211 1 98.69 38 VAL B N 1
ATOM 994 C CA . VAL B 1 38 ? 1.91 -6.496 -10.922 1 98.69 38 VAL B CA 1
ATOM 995 C C . VAL B 1 38 ? 2.219 -5.012 -11.102 1 98.69 38 VAL B C 1
ATOM 997 O O . VAL B 1 38 ? 2.912 -4.625 -12.047 1 98.69 38 VAL B O 1
ATOM 1000 N N . ARG B 1 39 ? 1.647 -4.246 -10.273 1 98.62 39 ARG B N 1
ATOM 1001 C CA . ARG B 1 39 ? 2.096 -2.871 -10.062 1 98.62 39 ARG B CA 1
ATOM 1002 C C . ARG B 1 39 ? 2.598 -2.672 -8.641 1 98.62 39 ARG B C 1
ATOM 1004 O O . ARG B 1 39 ? 2.125 -3.332 -7.711 1 98.62 39 ARG B O 1
ATOM 1011 N N . SER B 1 40 ? 3.5 -1.821 -8.492 1 98.75 40 SER B N 1
ATOM 1012 C CA . SER B 1 40 ? 4.074 -1.579 -7.176 1 98.75 40 SER B CA 1
ATOM 1013 C C . SER B 1 40 ? 3.877 -0.129 -6.742 1 98.75 40 SER B C 1
ATOM 1015 O O . SER B 1 40 ? 3.672 0.751 -7.582 1 98.75 40 SER B O 1
ATOM 1017 N N . GLY B 1 41 ? 3.84 0.09 -5.457 1 98.62 41 GLY B N 1
ATOM 1018 C CA . GLY B 1 41 ? 3.805 1.405 -4.836 1 98.62 41 GLY B CA 1
ATOM 1019 C C . GLY B 1 41 ? 4.219 1.388 -3.377 1 98.62 41 GLY B C 1
ATOM 1020 O O . GLY B 1 41 ? 4.555 0.333 -2.834 1 98.62 41 GLY B O 1
ATOM 1021 N N . LYS B 1 42 ? 4.309 2.533 -2.887 1 98.56 42 LYS B N 1
ATOM 1022 C CA . LYS B 1 42 ? 4.508 2.688 -1.448 1 98.56 42 LYS B CA 1
ATOM 1023 C C . LYS B 1 42 ? 3.17 2.797 -0.719 1 98.56 42 LYS B C 1
ATOM 1025 O O . LYS B 1 42 ? 2.307 3.586 -1.107 1 98.56 42 LYS B O 1
ATOM 1030 N N . CYS B 1 43 ? 3.012 1.952 0.245 1 98.81 43 CYS B N 1
ATOM 1031 C CA . CYS B 1 43 ? 1.814 2.018 1.076 1 98.81 43 CYS B CA 1
ATOM 1032 C C . CYS B 1 43 ? 2.094 2.764 2.375 1 98.81 43 CYS B C 1
ATOM 1034 O O . CYS B 1 43 ? 3.078 2.48 3.061 1 98.81 43 CYS B O 1
ATOM 1036 N N . LEU B 1 44 ? 1.298 3.711 2.686 1 98.88 44 LEU B N 1
ATOM 1037 C CA . LEU B 1 44 ? 1.365 4.371 3.984 1 98.88 44 LEU B CA 1
ATOM 1038 C C . LEU B 1 44 ? 0.034 4.258 4.723 1 98.88 44 LEU B C 1
ATOM 1040 O O . LEU B 1 44 ? -1.027 4.461 4.129 1 98.88 44 LEU B O 1
ATOM 1044 N N . ARG B 1 45 ? 0.14 3.887 5.898 1 98.88 45 ARG B N 1
ATOM 1045 C CA . ARG B 1 45 ? -1.004 4.039 6.793 1 98.88 45 ARG B CA 1
ATOM 1046 C C . ARG B 1 45 ? -0.879 5.305 7.633 1 98.88 45 ARG B C 1
ATOM 1048 O O . ARG B 1 45 ? 0.106 5.484 8.352 1 98.88 45 ARG B O 1
ATOM 1055 N N . LEU B 1 46 ? -1.852 6.164 7.586 1 98.81 46 LEU B N 1
ATOM 1056 C CA . LEU B 1 46 ? -1.914 7.402 8.352 1 98.81 46 LEU B CA 1
ATOM 1057 C C . LEU B 1 46 ? -3.047 7.355 9.375 1 98.81 46 LEU B C 1
ATOM 1059 O O . LEU B 1 46 ? -4.164 6.953 9.047 1 98.81 46 LEU B O 1
ATOM 1063 N N . ILE B 1 47 ? -2.742 7.766 10.555 1 98.75 47 ILE B N 1
ATOM 1064 C CA . ILE B 1 47 ? -3.799 7.941 11.539 1 98.75 47 ILE B CA 1
ATOM 1065 C C . ILE B 1 47 ? -4.199 9.414 11.609 1 98.75 47 ILE B C 1
ATOM 1067 O O . ILE B 1 47 ? -3.402 10.266 12.016 1 98.75 47 ILE B O 1
ATOM 1071 N N . VAL B 1 48 ? -5.488 9.695 11.242 1 98.5 48 VAL B N 1
ATOM 1072 C CA . VAL B 1 48 ? -5.926 11.086 11.188 1 98.5 48 VAL B CA 1
ATOM 1073 C C . VAL B 1 48 ? -7.207 11.258 11.992 1 98.5 48 VAL B C 1
ATOM 1075 O O . VAL B 1 48 ? -7.969 10.305 12.18 1 98.5 48 VAL B O 1
ATOM 1078 N N . GLU B 1 49 ? -7.379 12.438 12.5 1 98.06 49 GLU B N 1
ATOM 1079 C CA . GLU B 1 49 ? -8.633 12.812 13.133 1 98.06 49 GLU B CA 1
ATOM 1080 C C . GLU B 1 49 ? -9.617 13.391 12.117 1 98.06 49 GLU B C 1
ATOM 1082 O O . GLU B 1 49 ? -9.266 14.266 11.328 1 98.06 49 GLU B O 1
ATOM 1087 N N . ALA B 1 50 ? -10.781 12.828 12.172 1 98.12 50 ALA B N 1
ATOM 1088 C CA . ALA B 1 50 ? -11.797 13.266 11.211 1 98.12 50 ALA B CA 1
ATOM 1089 C C . ALA B 1 50 ? -13.203 12.969 11.727 1 98.12 50 ALA B C 1
ATOM 1091 O O . ALA B 1 50 ? -13.375 12.211 12.688 1 98.12 50 ALA B O 1
ATOM 1092 N N . GLN B 1 51 ? -14.133 13.609 11.109 1 97.75 51 GLN B N 1
ATOM 1093 C CA . GLN B 1 51 ? -15.516 13.445 11.523 1 97.75 51 GLN B CA 1
ATOM 1094 C C . GLN B 1 51 ? -16.078 12.109 11.062 1 97.75 51 GLN B C 1
ATOM 1096 O O . GLN B 1 51 ? -16.969 11.547 11.695 1 97.75 51 GLN B O 1
ATOM 1101 N N . ASP B 1 52 ? -15.633 11.656 9.93 1 97.94 52 ASP B N 1
ATOM 1102 C CA . ASP B 1 52 ? -16.094 10.406 9.328 1 97.94 52 ASP B CA 1
ATOM 1103 C C . ASP B 1 52 ? -15.078 9.883 8.312 1 97.94 52 ASP B C 1
ATOM 1105 O O . ASP B 1 52 ? -14.016 10.484 8.125 1 97.94 52 ASP B O 1
ATOM 1109 N N . GLU B 1 53 ? -15.367 8.773 7.758 1 98.19 53 GLU B N 1
ATOM 1110 C CA . GLU B 1 53 ? -14.43 8.125 6.844 1 98.19 53 GLU B CA 1
ATOM 1111 C C . GLU B 1 53 ? -14.188 8.977 5.602 1 98.19 53 GLU B C 1
ATOM 1113 O O . GLU B 1 53 ? -13.07 9.008 5.078 1 98.19 53 GLU B O 1
ATOM 1118 N N . ARG B 1 54 ? -15.273 9.625 5.121 1 98.06 54 ARG B N 1
ATOM 1119 C CA . ARG B 1 54 ? -15.133 10.477 3.941 1 98.06 54 ARG B CA 1
ATOM 1120 C C . ARG B 1 54 ? -14.172 11.633 4.211 1 98.06 54 ARG B C 1
ATOM 1122 O O . ARG B 1 54 ? -13.266 11.891 3.412 1 98.06 54 ARG B O 1
ATOM 1129 N N . SER B 1 55 ? -14.375 12.289 5.305 1 98.31 55 SER B N 1
ATOM 1130 C CA . SER B 1 55 ? -13.484 13.391 5.664 1 98.31 55 SER B CA 1
ATOM 1131 C C . SER B 1 55 ? -12.07 12.898 5.922 1 98.31 55 SER B C 1
ATOM 1133 O O . SER B 1 55 ? -11.094 13.594 5.617 1 98.31 55 SER B O 1
ATOM 1135 N N . ALA B 1 56 ? -11.914 11.688 6.543 1 98.62 56 ALA B N 1
ATOM 1136 C CA . ALA B 1 56 ? -10.594 11.102 6.77 1 98.62 56 ALA B CA 1
ATOM 1137 C C . ALA B 1 56 ? -9.859 10.891 5.449 1 98.62 56 ALA B C 1
ATOM 1139 O O . ALA B 1 56 ? -8.664 11.164 5.352 1 98.62 56 ALA B O 1
ATOM 1140 N N . THR B 1 57 ? -10.602 10.383 4.461 1 98.62 57 THR B N 1
ATOM 1141 C CA . THR B 1 57 ? -10.07 10.18 3.119 1 98.62 57 THR B CA 1
ATOM 1142 C C . THR B 1 57 ? -9.562 11.5 2.539 1 98.62 57 THR B C 1
ATOM 1144 O O . THR B 1 57 ? -8.43 11.578 2.055 1 98.62 57 THR B O 1
ATOM 1147 N N . ASP B 1 58 ? -10.375 12.516 2.633 1 98.44 58 ASP B N 1
ATOM 1148 C CA . ASP B 1 58 ? -10.023 13.82 2.072 1 98.44 58 ASP B CA 1
ATOM 1149 C C . ASP B 1 58 ? -8.789 14.398 2.766 1 98.44 58 ASP B C 1
ATOM 1151 O O . ASP B 1 58 ? -7.902 14.945 2.107 1 98.44 58 ASP B O 1
ATOM 1155 N N . ILE B 1 59 ? -8.773 14.281 4.047 1 98.06 59 ILE B N 1
ATOM 1156 C CA . ILE B 1 59 ? -7.664 14.812 4.832 1 98.06 59 ILE B CA 1
ATOM 1157 C C . ILE B 1 59 ? -6.371 14.102 4.438 1 98.06 59 ILE B C 1
ATOM 1159 O O . ILE B 1 59 ? -5.352 14.75 4.191 1 98.06 59 ILE B O 1
ATOM 1163 N N . ALA B 1 60 ? -6.371 12.758 4.371 1 98.44 60 ALA B N 1
ATOM 1164 C CA . ALA B 1 60 ? -5.18 11.984 4.047 1 98.44 60 ALA B CA 1
ATOM 1165 C C . ALA B 1 60 ? -4.648 12.352 2.664 1 98.44 60 ALA B C 1
ATOM 1167 O O . ALA B 1 60 ? -3.439 12.531 2.482 1 98.44 60 ALA B O 1
ATOM 1168 N N . VAL B 1 61 ? -5.52 12.461 1.691 1 97.94 61 VAL B N 1
ATOM 1169 C CA . VAL B 1 61 ? -5.129 12.797 0.326 1 97.94 61 VAL B CA 1
ATOM 1170 C C . VAL B 1 61 ? -4.543 14.203 0.285 1 97.94 61 VAL B C 1
ATOM 1172 O O . VAL B 1 61 ? -3.514 14.438 -0.351 1 97.94 61 VAL B O 1
ATOM 1175 N N . ASP B 1 62 ? -5.203 15.125 0.964 1 97.62 62 ASP B N 1
ATOM 1176 C CA . ASP B 1 62 ? -4.734 16.5 1.013 1 97.62 62 ASP B CA 1
ATOM 1177 C C . ASP B 1 62 ? -3.346 16.594 1.643 1 97.62 62 ASP B C 1
ATOM 1179 O O . ASP B 1 62 ? -2.469 17.297 1.134 1 97.62 62 ASP B O 1
ATOM 1183 N N . LEU B 1 63 ? -3.205 15.867 2.736 1 98 63 LEU B N 1
ATOM 1184 C CA . LEU B 1 63 ? -1.904 15.852 3.398 1 98 63 LEU B CA 1
ATOM 1185 C C . LEU B 1 63 ? -0.831 15.281 2.477 1 98 63 LEU B C 1
ATOM 1187 O O . LEU B 1 63 ? 0.263 15.844 2.371 1 98 63 LEU B O 1
ATOM 1191 N N . ALA B 1 64 ? -1.108 14.195 1.827 1 97.94 64 ALA B N 1
ATOM 1192 C CA . ALA B 1 64 ? -0.144 13.547 0.945 1 97.94 64 ALA B CA 1
ATOM 1193 C C . ALA B 1 64 ? 0.297 14.484 -0.175 1 97.94 64 ALA B C 1
ATOM 1195 O O . ALA B 1 64 ? 1.477 14.523 -0.53 1 97.94 64 ALA B O 1
ATOM 1196 N N . ARG B 1 65 ? -0.649 15.211 -0.685 1 96.94 65 ARG B N 1
ATOM 1197 C CA . ARG B 1 65 ? -0.351 16.156 -1.761 1 96.94 65 ARG B CA 1
ATOM 1198 C C . ARG B 1 65 ? 0.457 17.344 -1.244 1 96.94 65 ARG B C 1
ATOM 1200 O O . ARG B 1 65 ? 1.466 17.719 -1.843 1 96.94 65 ARG B O 1
ATOM 1207 N N . ARG B 1 66 ? 0.029 17.875 -0.153 1 96.81 66 ARG B N 1
ATOM 1208 C CA . ARG B 1 66 ? 0.649 19.062 0.423 1 96.81 66 ARG B CA 1
ATOM 1209 C C . ARG B 1 66 ? 2.086 18.781 0.849 1 96.81 66 ARG B C 1
ATOM 1211 O O . ARG B 1 66 ? 2.961 19.641 0.71 1 96.81 66 ARG B O 1
ATOM 1218 N N . LEU B 1 67 ? 2.262 17.609 1.377 1 97.5 67 LEU B N 1
ATOM 1219 C CA . LEU B 1 67 ? 3.57 17.25 1.92 1 97.5 67 LEU B CA 1
ATOM 1220 C C . LEU B 1 67 ? 4.426 16.562 0.87 1 97.5 67 LEU B C 1
ATOM 1222 O O . LEU B 1 67 ? 5.512 16.062 1.178 1 97.5 67 LEU B O 1
ATOM 1226 N N . ARG B 1 68 ? 3.963 16.406 -0.281 1 96.06 68 ARG B N 1
ATOM 1227 C CA . ARG B 1 68 ? 4.676 15.914 -1.457 1 96.06 68 ARG B CA 1
ATOM 1228 C C . ARG B 1 68 ? 5.18 14.492 -1.243 1 96.06 68 ARG B C 1
ATOM 1230 O O . ARG B 1 68 ? 6.348 14.195 -1.488 1 96.06 68 ARG B O 1
ATOM 1237 N N . LEU B 1 69 ? 4.316 13.578 -0.785 1 97.12 69 LEU B N 1
ATOM 1238 C CA . LEU B 1 69 ? 4.641 12.172 -0.623 1 97.12 69 LEU B CA 1
ATOM 1239 C C . LEU B 1 69 ? 4.754 11.477 -1.978 1 97.12 69 LEU B C 1
ATOM 1241 O O . LEU B 1 69 ? 5.207 10.336 -2.061 1 97.12 69 LEU B O 1
ATOM 1245 N N . GLY B 1 70 ? 4.613 12.117 -3.068 1 95.94 70 GLY B N 1
ATOM 1246 C CA . GLY B 1 70 ? 4.746 11.672 -4.445 1 95.94 70 GLY B CA 1
ATOM 1247 C C . GLY B 1 70 ? 4.906 12.805 -5.434 1 95.94 70 GLY B C 1
ATOM 1248 O O . GLY B 1 70 ? 4.523 13.945 -5.145 1 95.94 70 GLY B O 1
ATOM 1249 N N . ASN B 1 71 ? 5.574 12.43 -6.5 1 96.56 71 ASN B N 1
ATOM 1250 C CA . ASN B 1 71 ? 5.656 13.383 -7.598 1 96.56 71 ASN B CA 1
ATOM 1251 C C . ASN B 1 71 ? 4.344 13.461 -8.375 1 96.56 71 ASN B C 1
ATOM 1253 O O . ASN B 1 71 ? 3.98 12.516 -9.078 1 96.56 71 ASN B O 1
ATOM 1257 N N . PRO B 1 72 ? 3.686 14.562 -8.273 1 95.62 72 PRO B N 1
ATOM 1258 C CA . PRO B 1 72 ? 2.352 14.656 -8.875 1 95.62 72 PRO B CA 1
ATOM 1259 C C . PRO B 1 72 ? 2.367 14.445 -10.383 1 95.62 72 PRO B C 1
ATOM 1261 O O . PRO B 1 72 ? 1.325 14.164 -10.984 1 95.62 72 PRO B O 1
ATOM 1264 N N . ASN B 1 73 ? 3.516 14.586 -10.977 1 96.12 73 ASN B N 1
ATOM 1265 C CA . ASN B 1 73 ? 3.592 14.422 -12.422 1 96.12 73 ASN B CA 1
ATOM 1266 C C . ASN B 1 73 ? 3.631 12.953 -12.82 1 96.12 73 ASN B C 1
ATOM 1268 O O . ASN B 1 73 ? 3.182 12.586 -13.914 1 96.12 73 ASN B O 1
ATOM 1272 N N . VAL B 1 74 ? 4.133 12.164 -11.961 1 97.5 74 VAL B N 1
ATOM 1273 C CA . VAL B 1 74 ? 4.32 10.789 -12.406 1 97.5 74 VAL B CA 1
ATOM 1274 C C . VAL B 1 74 ? 3.662 9.828 -11.414 1 97.5 74 VAL B C 1
ATOM 1276 O O . VAL B 1 74 ? 3.451 8.656 -11.719 1 97.5 74 VAL B O 1
ATOM 1279 N N . HIS B 1 75 ? 3.301 10.344 -10.211 1 98.31 75 HIS B N 1
ATOM 1280 C CA . HIS B 1 75 ? 2.719 9.469 -9.195 1 98.31 75 HIS B CA 1
ATOM 1281 C C . HIS B 1 75 ? 1.24 9.781 -8.984 1 98.31 75 HIS B C 1
ATOM 1283 O O . HIS B 1 75 ? 0.799 10.906 -9.219 1 98.31 75 HIS B O 1
ATOM 1289 N N . SER B 1 76 ? 0.515 8.766 -8.602 1 97.62 76 SER B N 1
ATOM 1290 C CA . SER B 1 76 ? -0.859 8.891 -8.125 1 97.62 76 SER B CA 1
ATOM 1291 C C . SER B 1 76 ? -0.971 8.5 -6.652 1 97.62 76 SER B C 1
ATOM 1293 O O . SER B 1 76 ? -0.154 7.727 -6.145 1 97.62 76 SER B O 1
ATOM 1295 N N . ILE B 1 77 ? -1.894 9.094 -5.957 1 98 77 ILE B N 1
ATOM 1296 C CA . ILE B 1 77 ? -2.238 8.758 -4.582 1 98 77 ILE B CA 1
ATOM 1297 C C . ILE B 1 77 ? -3.639 8.156 -4.531 1 98 77 ILE B C 1
ATOM 1299 O O . ILE B 1 77 ? -4.621 8.812 -4.891 1 98 77 ILE B O 1
ATOM 1303 N N . GLU B 1 78 ? -3.676 6.973 -4.145 1 97.81 78 GLU B N 1
ATOM 1304 C CA . GLU B 1 78 ? -4.945 6.262 -4.055 1 97.81 78 GLU B CA 1
ATOM 1305 C C . GLU B 1 78 ? -5.242 5.84 -2.617 1 97.81 78 GLU B C 1
ATOM 1307 O O . GLU B 1 78 ? -4.375 5.289 -1.935 1 97.81 78 GLU B O 1
ATOM 1312 N N . VAL B 1 79 ? -6.461 6.164 -2.123 1 98.81 79 VAL B N 1
ATOM 1313 C CA . VAL B 1 79 ? -6.891 5.629 -0.834 1 98.81 79 VAL B CA 1
ATOM 1314 C C . VAL B 1 79 ? -7.41 4.203 -1.013 1 98.81 79 VAL B C 1
ATOM 1316 O O . VAL B 1 79 ? -8.328 3.965 -1.796 1 98.81 79 VAL B O 1
ATOM 1319 N N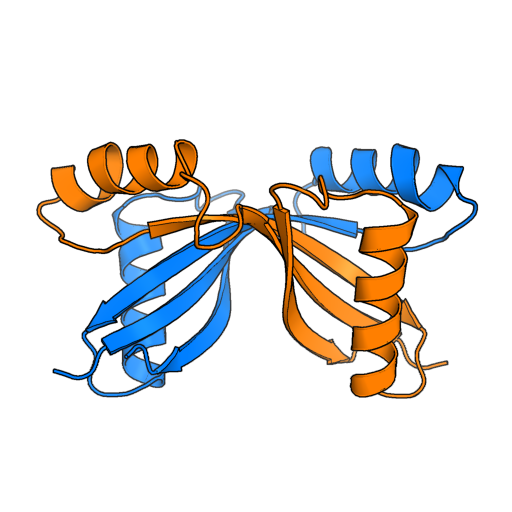 . LEU B 1 80 ? -6.852 3.295 -0.273 1 98.75 80 LEU B N 1
ATOM 1320 C CA . LEU B 1 80 ? -7.18 1.888 -0.481 1 98.75 80 LEU B CA 1
ATOM 1321 C C . LEU B 1 80 ? -8.125 1.385 0.602 1 98.75 80 LEU B C 1
ATOM 1323 O O . LEU B 1 80 ? -8.945 0.494 0.353 1 98.75 80 LEU B O 1
ATOM 1327 N N . LYS B 1 81 ? -8.039 1.865 1.711 1 98.69 81 LYS B N 1
ATOM 1328 C CA . LYS B 1 81 ? -8.812 1.411 2.865 1 98.69 81 LYS B CA 1
ATOM 1329 C C . LYS B 1 81 ? -8.883 2.494 3.938 1 98.69 81 LYS B C 1
ATOM 1331 O O . LYS B 1 81 ? -7.902 3.201 4.18 1 98.69 81 LYS B O 1
ATOM 1336 N N . VAL B 1 82 ? -10 2.672 4.449 1 98.75 82 VAL B N 1
ATOM 1337 C CA . VAL B 1 82 ? -10.219 3.566 5.578 1 98.75 82 VAL B CA 1
ATOM 1338 C C . VAL B 1 82 ? -11.07 2.863 6.633 1 98.75 82 VAL B C 1
ATOM 1340 O O . VAL B 1 82 ? -12.016 2.148 6.305 1 98.75 82 VAL B O 1
ATOM 1343 N N . GLY B 1 83 ? -10.656 3.035 7.887 1 97.88 83 GLY B N 1
ATOM 1344 C CA . GLY B 1 83 ? -11.438 2.48 8.984 1 97.88 83 GLY B CA 1
ATOM 1345 C C . GLY B 1 83 ? -11.148 3.145 10.312 1 97.88 83 GLY B C 1
ATOM 1346 O O . GLY B 1 83 ? -10.133 3.818 10.477 1 97.88 83 GLY B O 1
ATOM 1347 N N . PRO B 1 84 ? -12.07 2.979 11.242 1 97.5 84 PRO B N 1
ATOM 1348 C CA . PRO B 1 84 ? -11.844 3.57 12.562 1 97.5 84 PRO B CA 1
ATOM 1349 C C . PRO B 1 84 ? -10.562 3.057 13.227 1 97.5 84 PRO B C 1
ATOM 1351 O O . PRO B 1 84 ? -10.172 1.909 13.008 1 97.5 84 PRO B O 1
ATOM 1354 N N . TRP B 1 85 ? -9.984 4.047 13.922 1 94.75 85 TRP B N 1
ATOM 1355 C CA . TRP B 1 85 ? -8.766 3.732 14.656 1 94.75 85 TRP B CA 1
ATOM 1356 C C . TRP B 1 85 ? -8.992 3.826 16.156 1 94.75 85 TRP B C 1
ATOM 1358 O O . TRP B 1 85 ? -9.508 4.832 16.656 1 94.75 85 TRP B O 1
ATOM 1368 N N . LYS B 1 86 ? -8.75 2.795 16.938 1 82.81 86 LYS B N 1
ATOM 1369 C CA . LYS B 1 86 ? -8.961 2.756 18.391 1 82.81 86 LYS B CA 1
ATOM 1370 C C . LYS B 1 86 ? -7.676 3.086 19.141 1 82.81 86 LYS B C 1
ATOM 1372 O O . LYS B 1 86 ? -6.578 2.771 18.672 1 82.81 86 LYS B O 1
#

pLDDT: mean 97.7, std 2.09, range [82.81, 98.88]

Sequence (172 aa):
MPKFAVYINIGYKEHIRDPEGETIQREVFERAGLNVPVRSGKCLRLIVEAQDERSATDIAVDLARRLRLGNPNVHSIEVLKVGPWKMPKFAVYINIGYKEHIRDPEGETIQREVFERAGLNVPVRSGKCLRLIVEAQDERSATDIAVDLARRLRLGNPNVHSIEVLKVGPWK

Nearest PDB structures (foldseek):
  2zw2-assembly1_B  TM=8.856E-01  e=1.888E-06  Sulfurisphaera tokodaii
  1vq3-assembly1_C  TM=7.976E-01  e=3.028E-05  Thermotoga maritima MSB8
  2dgb-assembly1_D  TM=8.315E-01  e=2.855E-04  Thermus thermophilus
  3d54-assembly1_J  TM=7.814E-01  e=1.491E-04  Thermotoga maritima
  1t4a-assembly1_A  TM=7.307E-01  e=2.537E-03  Bacillus subtilis

Foldseek 3Di:
DFKKKWKKWKFWDPVADAPVQVCCQVVPQVVVVHRDRGGDTDIDIDIDDDPDQVRVVVVVQVCCVVVCVDDPVTIDMDTDDMDTDD/DFKKKWKKWKFWDPVADAPVQVCCQVVPQVVVVHRDRGGDTDIDIDIDDDPDQVRVVVVVQVCCVVVCVDDPVTIDMDTDDMDTDD

InterPro domains:
  IPR003850 Phosphoribosylformylglycinamidine synthase subunit PurS [PF02700] (6-79)
  IPR003850 Phosphoribosylformylglycinamidine synthase subunit PurS [PTHR34696] (4-79)
  IPR036604 Phosphoribosylformylglycinamidine synthase subunit PurS-like superfamily [G3DSA:3.30.1280.10] (1-80)
  IPR036604 Phosphoribosylformylglycinamidine synthase subunit PurS-like superfamily [SSF82697] (4-79)

Solvent-accessible surface area (backbone atoms only — not comparable to full-atom values): 9198 Å² total; per-residue (Å²): 122,51,37,26,36,38,31,33,35,40,24,54,29,92,88,43,86,51,68,66,14,50,46,48,26,50,70,49,37,39,67,71,72,39,89,43,60,45,42,46,28,42,22,36,40,38,46,42,73,27,93,44,68,69,52,34,52,52,51,53,53,51,47,39,60,74,68,51,76,52,54,76,88,51,32,40,81,42,80,50,37,71,44,82,47,132,122,52,39,27,37,37,33,33,35,41,24,54,29,93,88,44,86,50,67,68,14,48,47,48,26,49,70,48,37,41,67,72,72,39,90,45,59,45,43,46,29,41,22,36,39,38,44,41,74,29,91,44,68,69,53,35,52,53,49,52,53,50,49,39,59,74,67,52,77,51,54,77,88,51,31,40,80,43,81,51,39,72,45,84,46,132

Organism: Thermoproteus tenax (strain ATCC 35583 / DSM 2078 / JCM 9277 / NBRC 100435 / Kra 1) (NCBI:txid768679)

Radius of gyration: 16.11 Å; Cα contacts (8 Å, |Δi|>4): 370; chains: 2; bounding box: 28×40×36 Å

Secondary structure (DSSP, 8-state):
--EEEEEEEEEE-TTS--HHHHHHIIIIIGGGT----EEEEEEEEEEEE-SSHHHHHHHHHHHHHHTTSS-TTTEEEEEEEEEEE-/--EEEEEEEEEE-TTS--HHHHHHIIIIIGGGT----EEEEEEEEEEEE-SSHHHHHHHHHHHHHHTTSS-TTTEEEEEEEEEEE-